Protein AF-A0A351XI61-F1 (afdb_monomer_lite)

pLDDT: mean 94.77, std 4.75, range [73.62, 98.56]

Radius of gyration: 14.16 Å; chains: 1; bounding box: 23×19×43 Å

Structure (mmCIF, N/CA/C/O backbone):
data_AF-A0A351XI61-F1
#
_entry.id   AF-A0A351XI61-F1
#
loop_
_atom_site.group_PDB
_atom_site.id
_atom_site.type_symbol
_atom_site.label_atom_id
_atom_site.label_alt_id
_atom_site.label_comp_id
_atom_site.label_asym_id
_atom_site.label_entity_id
_atom_site.label_seq_id
_atom_site.pdbx_PDB_ins_code
_atom_site.Cartn_x
_atom_site.Cartn_y
_atom_site.Cartn_z
_atom_site.occupancy
_atom_site.B_iso_or_equiv
_atom_site.auth_seq_id
_atom_site.auth_comp_id
_atom_site.auth_asym_id
_atom_site.auth_atom_id
_atom_site.pdbx_PDB_model_num
ATOM 1 N N . MET A 1 1 ? 9.552 10.515 -35.331 1.00 73.62 1 MET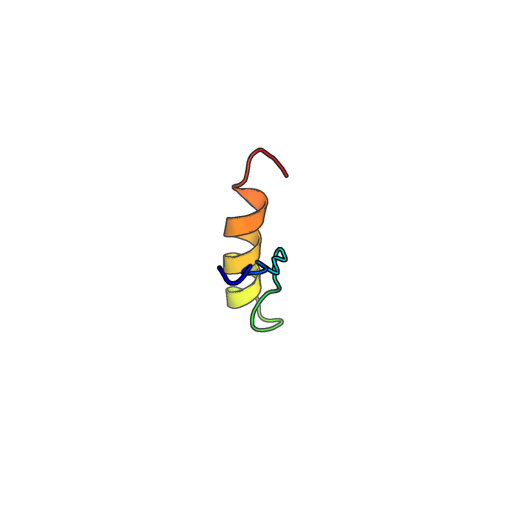 A N 1
ATOM 2 C CA . MET A 1 1 ? 8.864 10.452 -34.020 1.00 73.62 1 MET A CA 1
ATOM 3 C C . MET A 1 1 ? 9.020 9.049 -33.450 1.00 73.62 1 MET A C 1
ATOM 5 O O . MET A 1 1 ? 9.014 8.111 -34.236 1.00 73.62 1 MET A O 1
ATOM 9 N N . LYS A 1 2 ? 9.200 8.899 -32.131 1.00 85.31 2 LYS A N 1
ATOM 10 C CA . LYS A 1 2 ? 9.212 7.594 -31.445 1.00 85.31 2 LYS A CA 1
ATOM 11 C C . LYS A 1 2 ? 8.037 7.542 -30.475 1.00 85.31 2 LYS A C 1
ATOM 13 O O . LYS A 1 2 ? 7.847 8.481 -29.708 1.00 85.31 2 LYS A O 1
ATOM 18 N N . THR A 1 3 ? 7.271 6.462 -30.528 1.00 92.56 3 THR A N 1
ATOM 19 C CA . THR A 1 3 ? 6.135 6.229 -29.632 1.00 92.56 3 THR A CA 1
ATOM 20 C C . THR A 1 3 ? 6.639 5.680 -28.301 1.00 92.56 3 THR A C 1
ATOM 22 O O . THR A 1 3 ? 7.388 4.705 -28.285 1.00 92.56 3 THR A O 1
ATOM 25 N N . GLY A 1 4 ? 6.241 6.309 -27.195 1.00 96.50 4 GLY A N 1
ATOM 26 C CA . GLY A 1 4 ? 6.445 5.785 -25.845 1.00 96.50 4 GLY A CA 1
ATOM 27 C C . GLY A 1 4 ? 5.244 4.956 -25.399 1.00 96.50 4 GLY A C 1
ATOM 28 O O . GLY A 1 4 ? 4.110 5.274 -25.753 1.00 96.50 4 GLY A O 1
ATOM 29 N N . ILE A 1 5 ? 5.493 3.905 -24.619 1.00 95.75 5 ILE A N 1
ATOM 30 C CA . ILE A 1 5 ? 4.445 3.076 -24.020 1.00 95.75 5 ILE A CA 1
ATOM 31 C C . ILE A 1 5 ? 4.514 3.246 -22.504 1.00 95.75 5 ILE A C 1
ATOM 33 O O . ILE A 1 5 ? 5.567 3.028 -21.907 1.00 95.75 5 ILE A O 1
ATOM 37 N N . LEU A 1 6 ? 3.390 3.624 -21.893 1.00 96.25 6 LEU A N 1
ATOM 38 C CA . LEU A 1 6 ? 3.224 3.622 -20.444 1.00 96.25 6 LEU A CA 1
ATOM 39 C C . LEU A 1 6 ? 2.625 2.281 -20.022 1.00 96.25 6 LEU A C 1
ATOM 41 O O . LEU A 1 6 ? 1.456 2.008 -20.288 1.00 96.25 6 LEU A O 1
ATOM 45 N N . LEU A 1 7 ? 3.427 1.461 -19.349 1.00 95.12 7 LEU A N 1
ATOM 46 C CA . LEU A 1 7 ? 2.926 0.285 -18.652 1.00 95.12 7 LEU A CA 1
ATOM 47 C C . LEU A 1 7 ? 2.547 0.693 -17.229 1.00 95.12 7 LEU A C 1
ATOM 49 O O . LEU A 1 7 ? 3.374 1.237 -16.501 1.00 95.12 7 LEU A O 1
ATOM 53 N N . THR A 1 8 ? 1.302 0.436 -16.844 1.00 95.69 8 THR A N 1
ATOM 54 C CA . THR A 1 8 ? 0.786 0.766 -15.515 1.00 95.69 8 THR A CA 1
ATOM 55 C C . THR A 1 8 ? 0.140 -0.451 -14.866 1.00 95.69 8 THR A C 1
ATOM 57 O O . THR A 1 8 ? -0.364 -1.345 -15.546 1.00 95.69 8 THR A O 1
ATOM 60 N N . ASN A 1 9 ? 0.186 -0.481 -13.540 1.00 92.25 9 ASN A N 1
ATOM 61 C CA . ASN A 1 9 ? -0.478 -1.437 -12.666 1.00 92.25 9 ASN A CA 1
ATOM 62 C C . ASN A 1 9 ? -0.743 -0.725 -11.327 1.00 92.25 9 ASN A C 1
ATOM 64 O O . ASN A 1 9 ? -0.092 0.271 -11.017 1.00 92.25 9 ASN A O 1
ATOM 68 N N . LEU A 1 10 ? -1.648 -1.257 -10.510 1.00 92.25 10 LEU A N 1
ATOM 69 C CA . LEU A 1 10 ? -1.879 -0.793 -9.138 1.00 92.25 10 LEU A CA 1
ATOM 70 C C . LEU A 1 10 ? -0.654 -0.995 -8.231 1.00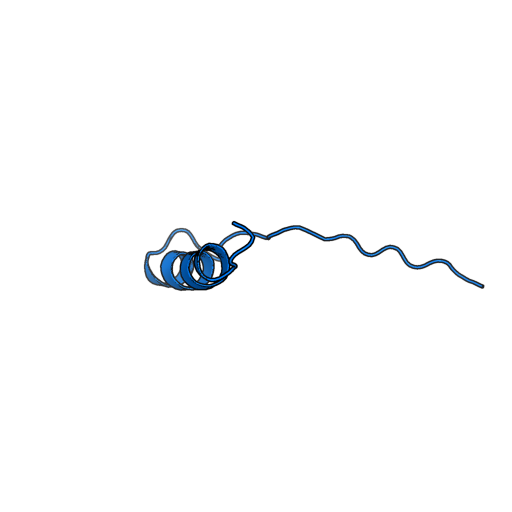 92.25 10 LEU A C 1
ATOM 72 O O . LEU A 1 10 ? -0.483 -0.291 -7.241 1.00 92.25 10 LEU A O 1
ATOM 76 N N . GLY A 1 11 ? 0.207 -1.951 -8.583 1.00 92.81 11 GLY A N 1
ATOM 77 C CA . GLY A 1 11 ? 1.332 -2.363 -7.753 1.00 92.81 11 GLY A CA 1
ATOM 78 C C . GLY A 1 11 ? 0.903 -3.320 -6.640 1.00 92.81 11 GLY A C 1
ATOM 79 O O . GLY A 1 11 ? -0.182 -3.896 -6.668 1.00 92.81 11 GLY A O 1
ATOM 80 N N . THR A 1 12 ? 1.793 -3.523 -5.675 1.00 95.56 12 THR A N 1
ATOM 81 C CA . THR A 1 12 ? 1.626 -4.413 -4.517 1.00 95.56 12 THR A CA 1
ATOM 82 C C . THR A 1 12 ? 2.383 -3.822 -3.327 1.00 95.56 12 THR A C 1
ATOM 84 O O . THR A 1 12 ? 3.305 -3.035 -3.540 1.00 95.56 12 THR A O 1
ATOM 87 N N . PRO A 1 13 ? 2.056 -4.185 -2.075 1.00 97.56 13 PRO A N 1
ATOM 88 C CA . PRO A 1 13 ? 2.856 -3.770 -0.923 1.00 97.56 13 PRO A CA 1
ATOM 89 C C . PRO A 1 13 ? 4.299 -4.300 -1.015 1.00 97.56 13 PRO A C 1
ATOM 91 O O . PRO A 1 13 ? 4.515 -5.439 -1.421 1.00 97.56 13 PRO A O 1
ATOM 94 N N . ASP A 1 14 ? 5.273 -3.507 -0.554 1.00 95.56 14 ASP A N 1
ATOM 95 C CA . ASP A 1 14 ? 6.709 -3.853 -0.612 1.00 95.56 14 ASP A CA 1
ATOM 96 C C . ASP A 1 14 ? 7.098 -5.071 0.246 1.00 95.56 14 ASP A C 1
ATOM 98 O O . ASP A 1 14 ? 8.143 -5.684 0.040 1.00 95.56 14 ASP A O 1
ATOM 102 N N . ALA A 1 15 ? 6.287 -5.404 1.256 1.00 98.06 15 ALA A N 1
ATOM 103 C CA . ALA A 1 15 ? 6.508 -6.533 2.153 1.00 98.06 15 ALA A CA 1
ATOM 104 C C . ALA A 1 15 ? 5.183 -7.022 2.765 1.00 98.06 15 ALA A C 1
ATOM 106 O O . ALA A 1 15 ? 4.271 -6.214 2.974 1.00 98.06 15 ALA A O 1
ATOM 107 N N . PRO A 1 16 ? 5.082 -8.301 3.171 1.00 96.62 16 PRO A N 1
ATOM 108 C CA . PRO A 1 16 ? 3.900 -8.855 3.836 1.00 96.62 16 PRO A CA 1
ATOM 109 C C . PRO A 1 16 ? 3.875 -8.518 5.339 1.00 96.62 16 PRO A C 1
ATOM 111 O O . PRO A 1 16 ? 3.629 -9.373 6.185 1.00 96.62 16 PRO A O 1
ATOM 114 N N . THR A 1 17 ? 4.179 -7.269 5.696 1.00 98.56 17 THR A N 1
ATOM 115 C CA . THR A 1 17 ? 4.189 -6.798 7.089 1.00 98.56 17 THR A CA 1
ATOM 116 C C . THR A 1 17 ? 3.069 -5.796 7.321 1.00 98.56 17 THR A C 1
ATOM 118 O O . THR A 1 17 ? 2.701 -5.035 6.422 1.00 98.56 17 THR A O 1
ATOM 121 N N . THR A 1 18 ? 2.555 -5.738 8.550 1.00 98.50 18 THR A N 1
ATOM 122 C CA . THR A 1 18 ? 1.470 -4.818 8.922 1.00 98.50 18 THR A CA 1
ATOM 123 C C . THR A 1 18 ? 1.749 -3.355 8.545 1.00 98.50 18 THR A C 1
ATOM 125 O O . THR A 1 18 ? 0.852 -2.715 7.992 1.00 98.50 18 THR A O 1
ATOM 128 N N . PRO A 1 19 ? 2.959 -2.791 8.754 1.00 98.31 19 PRO A N 1
ATOM 129 C CA . PRO A 1 19 ? 3.236 -1.409 8.359 1.00 98.31 19 PRO A CA 1
ATOM 130 C C . PRO A 1 19 ? 3.180 -1.180 6.842 1.00 98.31 19 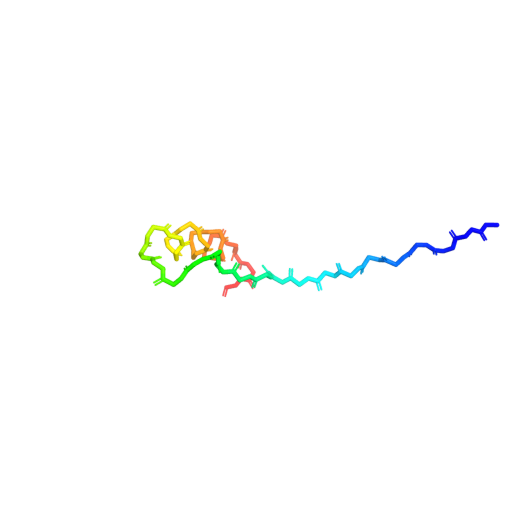PRO A C 1
ATOM 132 O O . PRO A 1 19 ? 2.687 -0.139 6.407 1.00 98.31 19 PRO A O 1
ATOM 135 N N . ALA A 1 20 ? 3.670 -2.132 6.040 1.00 98.19 20 ALA A N 1
ATOM 136 C CA . ALA A 1 20 ? 3.660 -2.032 4.580 1.00 98.19 20 ALA A CA 1
ATOM 137 C C . ALA A 1 20 ? 2.236 -2.165 4.021 1.00 98.19 20 ALA A C 1
ATOM 139 O O . ALA A 1 20 ? 1.804 -1.324 3.231 1.00 98.19 20 ALA A O 1
ATOM 140 N N . LEU A 1 21 ? 1.473 -3.142 4.522 1.00 98.12 21 LEU A N 1
ATOM 141 C CA . LEU A 1 21 ? 0.065 -3.321 4.168 1.00 98.12 21 LEU A CA 1
ATOM 142 C C . LEU A 1 21 ? -0.774 -2.097 4.532 1.00 98.12 21 LEU A C 1
ATOM 144 O O . LEU A 1 21 ? -1.566 -1.643 3.715 1.00 98.12 21 LEU A O 1
ATOM 148 N N . LYS A 1 22 ? -0.570 -1.505 5.715 1.00 98.06 22 LYS A N 1
ATOM 149 C CA . LYS A 1 22 ? -1.314 -0.308 6.132 1.00 98.06 22 LYS A CA 1
ATOM 150 C C . LYS A 1 22 ? -1.097 0.874 5.181 1.00 98.06 22 LYS A C 1
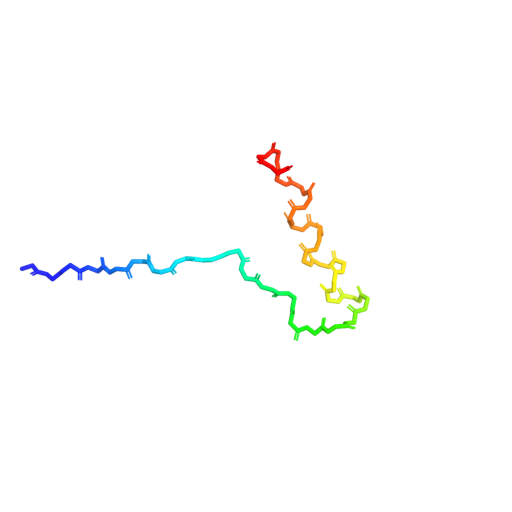ATOM 152 O O . LYS A 1 22 ? -2.049 1.596 4.899 1.00 98.06 22 LYS A O 1
ATOM 157 N N . ARG A 1 23 ? 0.133 1.084 4.691 1.00 97.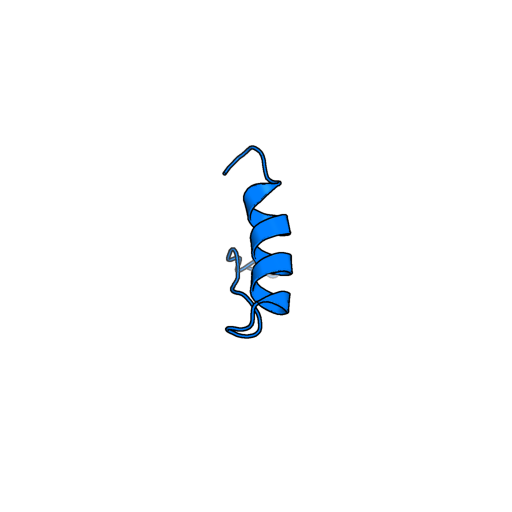50 23 ARG A N 1
ATOM 158 C CA . ARG A 1 23 ? 0.425 2.149 3.713 1.00 97.50 23 ARG A CA 1
ATOM 159 C C . ARG A 1 23 ? -0.264 1.886 2.376 1.00 97.50 23 ARG A C 1
ATOM 161 O O . ARG A 1 23 ? -0.970 2.770 1.900 1.00 97.50 23 ARG A O 1
ATOM 168 N N . TYR A 1 24 ? -0.107 0.678 1.836 1.00 97.12 24 TYR A N 1
ATOM 169 C CA . TYR A 1 24 ? -0.722 0.274 0.571 1.00 97.12 24 TYR A CA 1
ATOM 170 C C . TYR A 1 24 ? -2.256 0.363 0.628 1.00 97.12 24 TYR A C 1
ATOM 172 O O . TYR A 1 24 ? -2.879 1.015 -0.205 1.00 97.12 24 TYR A O 1
ATOM 180 N N . LEU A 1 25 ? -2.876 -0.209 1.665 1.00 97.12 25 LEU A N 1
ATOM 181 C CA . LEU A 1 25 ? -4.332 -0.199 1.822 1.00 97.12 25 LEU A CA 1
ATOM 182 C C . LEU A 1 25 ? -4.885 1.203 2.054 1.00 97.12 25 LEU A C 1
ATOM 184 O O . LEU A 1 25 ? -5.959 1.505 1.556 1.00 97.12 25 LEU A O 1
ATOM 188 N N . LYS A 1 26 ? -4.165 2.085 2.761 1.00 97.12 26 LYS A N 1
ATOM 189 C CA . LYS A 1 26 ? -4.593 3.483 2.891 1.00 97.12 26 LYS A CA 1
ATOM 190 C C . LYS A 1 26 ? -4.669 4.161 1.525 1.00 97.12 26 LYS A C 1
ATOM 192 O O . LYS A 1 26 ? -5.621 4.886 1.283 1.00 97.12 26 LYS A O 1
ATOM 197 N N . GLN A 1 27 ? -3.679 3.950 0.660 1.00 94.69 27 GLN A N 1
ATOM 198 C CA . GLN A 1 27 ? -3.681 4.522 -0.689 1.00 94.69 27 GLN A CA 1
ATOM 199 C C . GLN A 1 27 ? -4.833 3.958 -1.527 1.00 94.69 27 GLN A C 1
ATOM 201 O O . GLN A 1 27 ? -5.543 4.728 -2.159 1.00 94.69 27 GLN A O 1
ATOM 206 N N . PHE A 1 28 ? -5.041 2.640 -1.479 1.00 94.88 28 PHE A N 1
ATOM 207 C CA . PHE A 1 28 ? -6.075 1.956 -2.255 1.00 94.88 28 PHE A CA 1
ATOM 208 C C . PHE A 1 28 ? -7.499 2.315 -1.804 1.00 94.88 28 PHE A C 1
ATOM 210 O O . PHE A 1 28 ? -8.322 2.69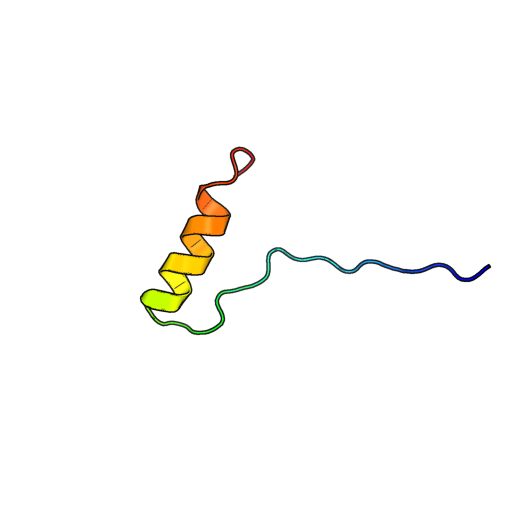5 -2.621 1.00 94.88 28 PHE A O 1
ATOM 217 N N . LEU A 1 29 ? -7.775 2.254 -0.499 1.00 95.75 29 LEU A N 1
ATOM 218 C CA . LEU A 1 29 ? -9.109 2.475 0.075 1.00 95.75 29 LEU A CA 1
ATOM 219 C C . LEU A 1 29 ? -9.490 3.959 0.220 1.00 95.75 29 LEU A C 1
ATOM 221 O O . LEU A 1 29 ? -10.585 4.251 0.685 1.00 95.75 29 LEU A O 1
ATOM 225 N N . SER A 1 30 ? -8.584 4.892 -0.095 1.00 95.81 30 SER A N 1
ATOM 226 C CA . SER A 1 30 ? -8.904 6.332 -0.125 1.00 95.81 30 SER A CA 1
ATOM 227 C C . SER A 1 30 ? -9.277 6.820 -1.527 1.00 95.81 30 SER A C 1
ATOM 229 O O . SER A 1 30 ? -9.526 8.009 -1.702 1.00 95.81 30 SER A O 1
ATOM 231 N N . ASP A 1 31 ? -9.234 5.946 -2.531 1.00 95.19 31 ASP A N 1
ATOM 232 C CA . ASP A 1 31 ? -9.654 6.268 -3.889 1.00 95.19 31 ASP A CA 1
ATOM 233 C C . ASP A 1 31 ? -11.154 5.993 -4.018 1.00 95.19 31 ASP A C 1
ATOM 235 O O . ASP A 1 31 ? -11.562 4.842 -3.961 1.00 95.19 31 ASP A O 1
ATOM 239 N N . ASP A 1 32 ? -11.973 7.028 -4.227 1.00 95.69 32 ASP A N 1
ATOM 240 C CA . ASP A 1 32 ? -13.439 6.893 -4.339 1.00 95.69 32 ASP A CA 1
ATOM 241 C C . ASP A 1 32 ? -13.896 6.020 -5.526 1.00 95.69 32 ASP A C 1
ATOM 243 O O . ASP A 1 32 ? -15.078 5.699 -5.661 1.00 95.69 32 ASP A O 1
ATOM 247 N N . ARG A 1 33 ? -12.983 5.676 -6.442 1.00 93.81 33 ARG A N 1
ATOM 248 C CA . ARG A 1 33 ? -13.259 4.812 -7.601 1.00 93.81 33 ARG A CA 1
ATOM 249 C C . ARG A 1 33 ? -13.143 3.321 -7.269 1.00 93.81 33 ARG A C 1
ATOM 251 O O . ARG A 1 33 ? -13.381 2.502 -8.160 1.00 93.81 33 ARG A O 1
ATOM 258 N N . VAL A 1 34 ? -12.730 2.989 -6.047 1.00 86.12 34 VAL A N 1
ATOM 259 C CA . VAL A 1 34 ? -12.537 1.634 -5.519 1.00 86.12 34 VAL A CA 1
ATOM 260 C C . VAL A 1 34 ? -13.516 1.397 -4.379 1.00 86.12 34 VAL A C 1
ATOM 262 O O . VAL A 1 34 ? -14.192 0.346 -4.427 1.00 86.12 34 VAL A O 1
#

Sequence (34 aa):
MKTGILLTNLGTPDAPTTPALKRYLKQFLSDDRV

Secondary structure (DSSP, 8-state):
-------------SSSSHHHHHHHHHHHHT-TT-

Foldseek 3Di:
DDDDDDDDDLDDFPDPDPVSCVVSCVVVVVDPVD